Protein AF-Q2SIA9-F1 (afdb_monomer_lite)

Structure (mmCIF, N/CA/C/O backbone):
data_AF-Q2SIA9-F1
#
_entry.id   AF-Q2SIA9-F1
#
loop_
_atom_site.group_PDB
_atom_site.id
_atom_site.type_symbol
_atom_site.label_atom_id
_atom_site.label_alt_id
_atom_site.label_comp_id
_atom_site.label_asym_id
_atom_site.label_entity_id
_atom_site.label_seq_id
_atom_site.pdbx_PDB_ins_code
_atom_site.Cartn_x
_atom_site.Cartn_y
_atom_site.Cartn_z
_atom_site.occupancy
_atom_site.B_iso_or_equiv
_atom_site.auth_seq_id
_atom_site.auth_comp_id
_atom_site.auth_asym_id
_atom_site.auth_atom_id
_atom_site.pdbx_PDB_model_num
ATOM 1 N N . MET A 1 1 ? -6.117 -10.898 -6.625 1.00 60.47 1 MET A N 1
ATOM 2 C CA . MET A 1 1 ? -4.866 -10.120 -6.791 1.00 60.47 1 MET A CA 1
ATOM 3 C C . MET A 1 1 ? -4.966 -9.332 -8.089 1.00 60.47 1 MET A C 1
ATOM 5 O O . MET A 1 1 ? -5.360 -9.926 -9.083 1.00 60.47 1 MET A O 1
ATOM 9 N N . LYS A 1 2 ? -4.710 -8.017 -8.089 1.00 68.75 2 LYS A N 1
ATOM 10 C CA . LYS A 1 2 ? -4.774 -7.207 -9.318 1.00 68.75 2 LYS A CA 1
ATOM 11 C C . LYS A 1 2 ? -3.407 -7.246 -10.004 1.00 68.75 2 LYS A C 1
ATOM 13 O O . LYS A 1 2 ? -2.439 -6.758 -9.430 1.00 68.75 2 LYS A O 1
ATOM 18 N N . TYR A 1 3 ? -3.339 -7.857 -11.181 1.00 79.12 3 TYR A N 1
ATOM 19 C CA . TYR A 1 3 ? -2.154 -7.829 -12.040 1.00 79.12 3 TYR A CA 1
ATOM 20 C C . TYR A 1 3 ? -2.202 -6.603 -12.952 1.00 79.12 3 TYR A C 1
ATOM 22 O O . TYR A 1 3 ? -3.273 -6.034 -13.176 1.00 79.12 3 TYR A O 1
ATOM 30 N N . VAL A 1 4 ? -1.045 -6.193 -13.473 1.00 79.94 4 VAL A N 1
ATOM 31 C CA . VAL A 1 4 ? -1.019 -5.243 -14.591 1.00 79.94 4 VAL A CA 1
ATOM 32 C C . VAL A 1 4 ? -1.718 -5.894 -15.790 1.00 79.94 4 VAL A C 1
ATOM 34 O O . VAL A 1 4 ? -1.615 -7.105 -15.988 1.00 79.94 4 VAL A O 1
ATOM 37 N N . ASN A 1 5 ? -2.454 -5.095 -16.565 1.00 79.56 5 ASN A N 1
ATOM 38 C CA . ASN A 1 5 ? -3.066 -5.551 -17.812 1.00 79.56 5 ASN A CA 1
ATOM 39 C C . ASN A 1 5 ? -2.007 -6.132 -18.762 1.00 79.56 5 ASN A C 1
ATOM 41 O O . ASN A 1 5 ? -0.832 -5.778 -18.681 1.00 79.56 5 ASN A O 1
ATOM 45 N N . HIS A 1 6 ? -2.439 -6.990 -19.686 1.00 86.94 6 HIS A N 1
ATOM 46 C CA . HIS A 1 6 ? -1.557 -7.568 -20.696 1.00 86.94 6 HIS A CA 1
ATOM 47 C C . HIS A 1 6 ? -0.816 -6.470 -21.476 1.00 86.94 6 HIS A C 1
ATOM 49 O O . HI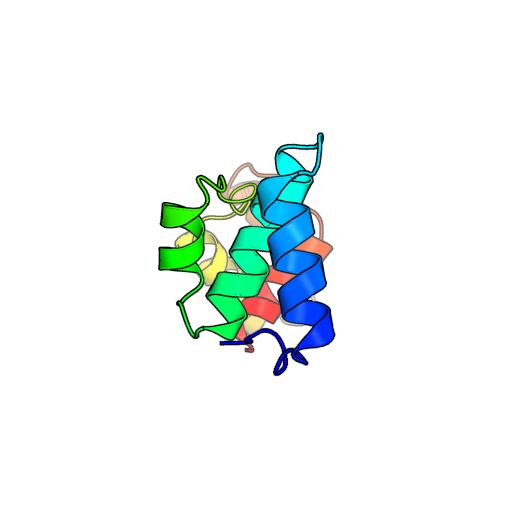S A 1 6 ? -1.446 -5.642 -22.138 1.00 86.94 6 HIS A O 1
ATOM 55 N N . LEU A 1 7 ? 0.516 -6.467 -21.384 1.00 89.06 7 LEU A N 1
ATOM 56 C CA . LEU A 1 7 ? 1.369 -5.496 -22.066 1.00 89.06 7 LEU A CA 1
ATOM 57 C C . LEU A 1 7 ? 1.544 -5.859 -23.540 1.00 89.06 7 LEU A C 1
ATOM 59 O O . LEU A 1 7 ? 1.853 -7.002 -23.881 1.00 89.06 7 LEU A O 1
ATOM 63 N N . LYS A 1 8 ? 1.443 -4.861 -24.418 1.00 94.12 8 LYS A N 1
ATOM 64 C CA . LYS A 1 8 ? 1.755 -5.012 -25.842 1.00 94.12 8 LYS A CA 1
ATOM 65 C C . LYS A 1 8 ? 3.268 -5.179 -26.045 1.00 94.12 8 LYS A C 1
ATOM 67 O O . LYS A 1 8 ? 4.060 -4.658 -25.257 1.00 94.12 8 LYS A O 1
ATOM 72 N N . PRO A 1 9 ? 3.711 -5.792 -27.157 1.00 93.38 9 PRO A N 1
ATOM 73 C CA . PRO A 1 9 ? 5.137 -5.960 -27.452 1.00 93.38 9 PRO A CA 1
ATOM 74 C C . PRO A 1 9 ? 5.937 -4.647 -27.439 1.00 93.38 9 PRO A C 1
ATOM 76 O O . PRO A 1 9 ? 7.063 -4.608 -26.944 1.00 93.38 9 PRO A O 1
ATOM 79 N N . ALA A 1 10 ? 5.342 -3.555 -27.931 1.00 94.38 10 ALA A N 1
ATOM 80 C CA . ALA A 1 10 ? 5.964 -2.232 -27.909 1.00 94.38 10 ALA A CA 1
ATOM 81 C C . ALA A 1 10 ? 6.190 -1.717 -26.475 1.00 94.38 10 ALA A C 1
ATOM 83 O O . ALA A 1 10 ? 7.261 -1.201 -26.170 1.00 94.38 10 ALA A O 1
ATOM 84 N N . GLU A 1 11 ? 5.224 -1.921 -25.577 1.00 94.38 11 GLU A N 1
ATOM 85 C CA . GLU A 1 11 ? 5.318 -1.507 -24.172 1.00 94.38 11 GLU A CA 1
ATOM 86 C C . GLU A 1 11 ? 6.374 -2.324 -23.423 1.00 94.38 11 GLU A C 1
ATOM 88 O O . GLU A 1 11 ? 7.161 -1.770 -22.655 1.00 94.38 11 GLU A O 1
ATOM 93 N N . ILE A 1 12 ? 6.453 -3.632 -23.698 1.00 94.75 12 ILE A N 1
ATOM 94 C CA . ILE A 1 12 ? 7.498 -4.509 -23.151 1.00 94.75 12 ILE A CA 1
ATOM 95 C C . ILE A 1 12 ? 8.883 -4.007 -23.564 1.00 94.75 12 ILE A C 1
ATOM 97 O O . ILE A 1 12 ? 9.790 -3.957 -22.727 1.00 94.75 12 ILE A O 1
ATOM 101 N N . LYS A 1 13 ? 9.052 -3.603 -24.829 1.00 96.62 13 LYS A N 1
ATOM 102 C CA . LYS A 1 13 ? 10.309 -3.029 -25.318 1.00 96.62 13 LYS A CA 1
ATOM 103 C C . LYS A 1 13 ? 10.650 -1.741 -24.567 1.00 96.62 13 LYS A C 1
ATOM 105 O O . LYS A 1 13 ? 11.713 -1.673 -23.960 1.00 96.62 13 LYS A O 1
ATOM 110 N N . THR A 1 14 ? 9.723 -0.784 -24.499 1.00 96.75 14 THR A N 1
ATOM 111 C CA . THR A 1 14 ? 9.918 0.482 -23.770 1.00 96.75 14 THR A CA 1
ATOM 112 C C . THR A 1 14 ? 10.287 0.265 -22.301 1.00 96.75 14 THR A C 1
ATOM 114 O O . THR A 1 14 ? 11.191 0.920 -21.787 1.00 96.75 14 THR A O 1
ATOM 117 N N . LEU A 1 15 ? 9.631 -0.673 -21.613 1.00 95.81 15 LEU A N 1
ATOM 118 C CA . LEU A 1 15 ? 9.945 -1.003 -20.221 1.00 95.81 15 LEU A CA 1
ATOM 119 C C . LEU A 1 15 ? 11.310 -1.687 -20.084 1.00 95.81 15 LEU A C 1
ATOM 121 O O . LEU A 1 15 ? 12.021 -1.442 -19.112 1.00 95.81 15 LEU A O 1
ATOM 125 N N . THR A 1 16 ? 11.698 -2.518 -21.052 1.00 96.00 16 THR A N 1
ATOM 126 C CA . THR A 1 16 ? 13.013 -3.173 -21.070 1.00 96.00 16 THR A CA 1
ATOM 127 C C . THR A 1 16 ? 14.133 -2.152 -21.261 1.00 96.00 16 THR A C 1
ATOM 129 O O . THR A 1 16 ? 15.108 -2.176 -20.511 1.00 96.00 16 THR A O 1
ATOM 132 N N . ASP A 1 17 ? 13.980 -1.225 -22.208 1.00 96.56 17 ASP A N 1
ATOM 133 C CA . ASP A 1 17 ? 14.906 -0.106 -22.406 1.00 96.56 17 ASP A CA 1
ATOM 134 C C . ASP A 1 17 ? 14.974 0.785 -21.158 1.00 96.56 17 ASP A C 1
ATOM 136 O O . ASP A 1 17 ? 16.057 1.108 -20.666 1.00 96.56 17 ASP A O 1
ATOM 140 N N . GLY A 1 18 ? 13.816 1.111 -20.576 1.00 96.12 18 GLY A N 1
ATOM 141 C CA . GLY A 1 18 ? 13.723 1.895 -19.347 1.00 96.12 18 GLY A CA 1
ATOM 142 C C . GLY A 1 18 ? 14.430 1.243 -18.158 1.00 96.12 18 GLY A C 1
ATOM 143 O O . GLY A 1 18 ? 15.107 1.930 -17.395 1.00 96.12 18 GLY A O 1
ATOM 144 N N . PHE A 1 19 ? 14.331 -0.080 -18.023 1.00 94.75 19 PHE A N 1
ATOM 145 C CA . PHE A 1 19 ? 15.048 -0.844 -17.005 1.00 94.75 19 PHE A CA 1
ATOM 146 C C . PHE A 1 19 ? 16.565 -0.857 -17.233 1.00 94.75 19 PHE A C 1
ATOM 148 O O . PHE A 1 19 ? 17.315 -0.747 -16.267 1.00 94.75 19 PHE A O 1
ATOM 155 N N . ARG A 1 20 ? 17.027 -0.970 -18.484 1.00 95.00 20 ARG A N 1
ATOM 156 C CA . ARG A 1 20 ? 18.457 -1.102 -18.807 1.00 95.00 20 ARG A CA 1
ATOM 157 C C . ARG A 1 20 ? 19.214 0.221 -18.785 1.00 95.00 20 ARG A C 1
ATOM 159 O O . ARG A 1 20 ? 20.337 0.260 -18.294 1.00 95.00 20 ARG A O 1
ATOM 166 N N . TYR A 1 21 ? 18.615 1.283 -19.317 1.00 95.81 21 TYR A N 1
ATOM 167 C CA . TYR A 1 21 ? 19.358 2.492 -19.691 1.00 95.81 21 TYR A CA 1
ATOM 168 C C . TYR A 1 21 ? 18.952 3.748 -18.920 1.00 95.81 21 TYR A C 1
ATOM 170 O O . TYR A 1 21 ? 19.652 4.755 -18.990 1.00 95.81 21 TYR A O 1
ATOM 178 N N . SER A 1 22 ? 17.837 3.734 -18.181 1.00 94.31 22 SER A N 1
ATOM 179 C CA . SER A 1 22 ? 17.384 4.954 -17.508 1.00 94.31 22 SER A CA 1
ATOM 180 C C . SER A 1 22 ? 18.364 5.397 -16.417 1.00 94.31 22 SER A C 1
ATOM 182 O O . SER A 1 22 ? 18.775 4.567 -15.602 1.00 94.31 22 SER A O 1
ATOM 184 N N . PRO A 1 23 ? 18.689 6.698 -16.312 1.00 94.50 23 PRO A N 1
ATOM 185 C CA . PRO A 1 23 ? 19.570 7.212 -15.263 1.00 94.50 23 PRO A CA 1
ATOM 186 C C . PRO A 1 23 ? 18.944 7.104 -13.862 1.00 94.50 23 PRO A C 1
ATOM 188 O O . PRO A 1 23 ? 19.651 6.950 -12.866 1.00 94.50 23 PRO A O 1
ATOM 191 N N . SER A 1 24 ? 17.611 7.120 -13.763 1.00 94.81 24 SER A N 1
ATOM 192 C CA . SER A 1 24 ? 16.902 7.083 -12.482 1.00 94.81 24 SER A CA 1
ATOM 193 C C . SER A 1 24 ? 16.732 5.653 -11.966 1.00 94.81 24 SER A C 1
ATOM 195 O O . SER A 1 24 ? 15.974 4.863 -12.529 1.00 94.81 24 SER A O 1
ATOM 197 N N . SER A 1 25 ? 17.369 5.334 -10.834 1.00 90.12 25 SER A N 1
ATOM 198 C CA . SER A 1 25 ? 17.251 4.014 -10.191 1.00 90.12 25 SER A CA 1
ATOM 199 C C . SER A 1 25 ? 15.798 3.648 -9.864 1.00 90.12 25 SER A C 1
ATOM 201 O O . SER A 1 25 ? 15.330 2.563 -10.202 1.00 90.12 25 SER A O 1
ATOM 203 N N . ARG A 1 26 ? 15.028 4.598 -9.311 1.00 90.06 26 ARG A N 1
ATOM 204 C CA . ARG A 1 26 ? 13.600 4.391 -9.003 1.00 90.06 26 ARG A CA 1
ATOM 205 C C . ARG A 1 26 ? 12.783 4.084 -10.257 1.00 90.06 26 ARG A C 1
ATOM 207 O O . ARG A 1 26 ? 11.844 3.296 -10.188 1.00 90.06 26 ARG A O 1
ATOM 214 N N . PHE A 1 27 ? 13.124 4.699 -11.389 1.00 93.44 27 PHE A N 1
ATOM 215 C CA . PHE A 1 27 ? 12.465 4.410 -12.660 1.00 93.44 27 PHE A CA 1
ATOM 216 C C . PHE A 1 27 ? 12.819 3.008 -13.165 1.00 93.44 27 PHE A C 1
ATOM 218 O O . PHE A 1 27 ? 11.909 2.249 -13.488 1.00 93.44 27 PHE A O 1
ATOM 225 N N . ARG A 1 28 ? 14.105 2.621 -13.134 1.00 94.12 28 ARG A N 1
ATOM 226 C CA . ARG A 1 28 ? 14.544 1.264 -13.509 1.00 94.12 28 ARG A CA 1
ATOM 227 C C . ARG A 1 28 ? 13.826 0.189 -12.692 1.00 94.12 28 ARG A C 1
ATOM 229 O O . ARG A 1 28 ? 13.267 -0.742 -13.267 1.00 94.12 28 ARG A O 1
ATOM 236 N N . ILE A 1 29 ? 13.777 0.357 -11.368 1.00 91.62 29 ILE A N 1
ATOM 237 C CA . ILE A 1 29 ? 13.093 -0.564 -10.447 1.00 91.62 29 ILE A CA 1
ATOM 238 C C . ILE A 1 29 ? 11.605 -0.689 -10.802 1.00 91.62 29 ILE A C 1
ATOM 240 O O . ILE A 1 29 ? 11.080 -1.798 -10.895 1.00 91.62 29 ILE A O 1
ATOM 244 N N . ARG A 1 30 ? 10.925 0.430 -11.088 1.00 92.31 30 ARG A N 1
ATOM 245 C CA . ARG A 1 30 ? 9.516 0.408 -11.513 1.00 92.31 30 ARG A CA 1
ATOM 246 C C . ARG A 1 30 ? 9.314 -0.311 -12.844 1.00 92.31 30 ARG A C 1
ATOM 248 O O . ARG A 1 30 ? 8.397 -1.122 -12.943 1.00 92.31 30 ARG A O 1
ATOM 255 N N . CYS A 1 31 ? 10.157 -0.057 -13.845 1.00 94.94 31 CYS A N 1
ATOM 256 C CA . CYS A 1 31 ? 10.087 -0.762 -15.126 1.00 94.94 31 CYS A CA 1
ATOM 257 C C . CYS A 1 31 ? 10.248 -2.276 -14.943 1.00 94.94 31 CYS A C 1
ATOM 259 O O . CYS A 1 31 ? 9.463 -3.051 -15.490 1.00 94.94 31 CYS A O 1
ATOM 261 N N . HIS A 1 32 ? 11.209 -2.694 -14.115 1.00 93.75 32 HIS A N 1
ATOM 262 C CA . HIS A 1 32 ? 11.422 -4.102 -13.800 1.00 93.75 32 HIS A CA 1
ATOM 263 C C . HIS A 1 32 ? 10.212 -4.728 -13.092 1.00 93.75 32 HIS A C 1
ATOM 265 O O . HIS A 1 32 ? 9.739 -5.785 -13.506 1.00 93.75 32 HIS A O 1
ATOM 271 N N . ALA A 1 33 ? 9.655 -4.051 -12.084 1.00 93.25 33 ALA A N 1
ATOM 272 C CA . ALA A 1 33 ? 8.487 -4.527 -11.344 1.00 93.25 33 ALA A CA 1
ATOM 273 C C . ALA A 1 33 ? 7.251 -4.715 -12.246 1.00 93.25 33 ALA A C 1
ATOM 275 O O . ALA A 1 33 ? 6.537 -5.711 -12.118 1.00 93.25 33 ALA A O 1
ATOM 276 N N . ILE A 1 34 ? 7.022 -3.805 -13.202 1.00 93.56 34 ILE A N 1
ATOM 277 C CA . ILE A 1 34 ? 5.925 -3.917 -14.178 1.00 93.56 34 ILE A CA 1
ATOM 278 C C . ILE A 1 34 ? 6.131 -5.133 -15.093 1.00 93.56 34 ILE A C 1
ATOM 280 O O . ILE A 1 34 ? 5.198 -5.911 -15.299 1.00 93.56 34 ILE A O 1
ATOM 284 N N . LEU A 1 35 ? 7.355 -5.343 -15.597 1.00 93.81 35 LEU A N 1
ATOM 285 C CA . LEU A 1 35 ? 7.690 -6.510 -16.421 1.00 93.81 35 LEU A CA 1
ATOM 286 C C . LEU A 1 35 ? 7.470 -7.828 -15.666 1.00 93.81 35 LEU A C 1
ATOM 288 O O . LEU A 1 35 ? 6.935 -8.777 -16.237 1.00 93.81 35 LEU A O 1
ATOM 292 N N . LEU A 1 36 ? 7.850 -7.895 -14.386 1.00 93.31 36 LEU A N 1
ATOM 293 C CA . LEU A 1 36 ? 7.620 -9.073 -13.543 1.00 93.31 36 LEU A CA 1
ATOM 294 C C . LEU A 1 36 ? 6.128 -9.298 -13.264 1.00 93.31 36 LEU A C 1
ATOM 296 O O . LEU A 1 36 ? 5.663 -10.436 -13.316 1.00 93.31 36 LEU A O 1
ATOM 300 N N . SER A 1 37 ? 5.354 -8.233 -13.036 1.00 92.31 37 SER A N 1
ATOM 301 C CA . SER A 1 37 ? 3.903 -8.350 -12.854 1.00 92.31 37 SER A CA 1
ATOM 302 C C . SER A 1 37 ? 3.216 -8.907 -14.105 1.00 92.31 37 SER A C 1
ATOM 304 O O . SER A 1 37 ? 2.417 -9.833 -13.989 1.00 92.31 37 SER A O 1
ATOM 306 N N . ASN A 1 38 ? 3.594 -8.432 -15.298 1.00 91.12 38 ASN A N 1
ATOM 307 C CA . ASN A 1 38 ? 3.076 -8.954 -16.569 1.00 91.12 38 ASN A CA 1
ATOM 308 C C . ASN A 1 38 ? 3.482 -10.417 -16.828 1.00 91.12 38 ASN A C 1
ATOM 310 O O . ASN A 1 38 ? 2.753 -11.153 -17.483 1.00 91.12 38 ASN A O 1
ATOM 314 N N . LYS A 1 39 ? 4.622 -10.866 -16.286 1.00 90.12 39 LYS A N 1
ATOM 315 C CA . LYS A 1 39 ? 5.043 -12.279 -16.311 1.00 90.12 39 LYS A CA 1
ATOM 316 C C . LYS A 1 39 ? 4.291 -13.165 -15.301 1.00 90.12 39 LYS A C 1
ATOM 318 O O . LYS A 1 39 ? 4.520 -14.369 -15.282 1.00 90.12 39 LYS A O 1
ATOM 323 N N . GLY A 1 40 ? 3.427 -12.597 -14.458 1.00 89.50 40 GLY A N 1
ATOM 324 C CA . GLY A 1 40 ? 2.600 -13.340 -13.500 1.00 89.50 40 GLY A CA 1
ATOM 325 C C . GLY A 1 40 ? 3.226 -13.550 -12.117 1.00 89.50 40 GLY A C 1
ATOM 326 O O . GLY A 1 40 ? 2.688 -14.313 -11.312 1.00 89.50 40 GLY A O 1
ATOM 327 N N . TYR A 1 41 ? 4.335 -12.877 -11.796 1.00 91.25 41 TYR A N 1
ATOM 328 C CA . TYR A 1 41 ? 4.918 -12.957 -10.454 1.00 91.25 41 TYR A CA 1
ATOM 329 C C . TYR A 1 41 ? 3.984 -12.312 -9.413 1.00 91.25 41 TYR A C 1
ATOM 331 O O . TYR A 1 41 ? 3.337 -11.294 -9.671 1.00 91.25 41 TYR A O 1
ATOM 339 N N . LYS A 1 42 ? 3.906 -12.907 -8.214 1.00 90.75 42 LYS A N 1
ATOM 340 C CA . LYS A 1 42 ? 3.164 -12.343 -7.073 1.00 90.75 42 LYS A CA 1
ATOM 341 C C . LYS A 1 42 ? 3.898 -11.117 -6.518 1.00 90.75 42 LYS A C 1
ATOM 343 O O . LYS A 1 42 ? 5.121 -11.077 -6.549 1.00 90.75 42 LYS A O 1
ATOM 348 N N . ILE A 1 43 ? 3.151 -10.157 -5.970 1.00 87.62 43 ILE A N 1
ATOM 349 C CA . ILE A 1 43 ? 3.675 -8.897 -5.411 1.00 87.62 43 ILE A CA 1
ATOM 350 C C . ILE A 1 43 ? 4.775 -9.113 -4.371 1.00 87.62 43 ILE A C 1
ATOM 352 O O . ILE A 1 43 ? 5.748 -8.377 -4.385 1.00 87.62 43 ILE A O 1
ATOM 356 N N . ASP A 1 44 ? 4.624 -10.143 -3.541 1.00 87.94 44 ASP A N 1
ATOM 357 C CA . ASP A 1 44 ? 5.580 -10.551 -2.511 1.00 87.94 44 ASP A CA 1
ATOM 358 C C . ASP A 1 44 ? 6.950 -10.842 -3.143 1.00 87.94 44 ASP A C 1
ATOM 360 O O . ASP A 1 44 ? 7.899 -10.083 -2.980 1.00 87.94 44 ASP A O 1
ATOM 364 N N . LYS A 1 45 ? 6.969 -11.791 -4.084 1.00 90.31 45 LYS A N 1
ATOM 365 C CA . LYS A 1 45 ? 8.155 -12.132 -4.875 1.00 90.31 45 LYS A CA 1
ATOM 366 C C . LYS A 1 45 ? 8.705 -10.965 -5.706 1.00 90.31 45 LYS A C 1
ATOM 368 O O . LYS A 1 45 ? 9.904 -10.902 -5.958 1.00 90.31 45 LYS A O 1
ATOM 373 N N . ILE A 1 46 ? 7.852 -10.059 -6.188 1.00 91.06 46 ILE A N 1
ATOM 374 C CA . ILE A 1 46 ? 8.308 -8.858 -6.909 1.00 91.06 46 ILE A CA 1
ATOM 375 C C . ILE A 1 46 ? 9.034 -7.908 -5.953 1.00 91.06 46 ILE A C 1
ATOM 377 O O . ILE A 1 46 ? 10.054 -7.344 -6.348 1.00 91.06 46 ILE A O 1
ATOM 381 N N . ALA A 1 47 ? 8.534 -7.729 -4.728 1.00 87.56 47 ALA A N 1
ATOM 382 C CA . ALA A 1 47 ? 9.172 -6.891 -3.719 1.00 87.56 47 ALA A CA 1
ATOM 383 C C . ALA A 1 47 ? 10.568 -7.421 -3.368 1.00 87.56 47 ALA A C 1
ATOM 385 O O . ALA A 1 47 ? 11.515 -6.637 -3.401 1.00 87.56 47 ALA A O 1
ATOM 386 N N . ASP A 1 48 ? 10.707 -8.741 -3.190 1.00 87.31 48 ASP A N 1
ATOM 387 C CA . ASP A 1 48 ? 12.000 -9.393 -2.935 1.00 87.31 48 ASP A CA 1
ATOM 388 C C . ASP A 1 48 ? 13.003 -9.166 -4.076 1.00 87.31 48 ASP A C 1
ATOM 390 O O . ASP A 1 48 ? 14.158 -8.819 -3.853 1.00 87.31 48 ASP A O 1
ATOM 394 N N . ILE A 1 49 ? 12.566 -9.338 -5.330 1.00 89.25 49 ILE A N 1
ATOM 395 C CA . ILE A 1 49 ? 13.446 -9.216 -6.507 1.00 89.25 49 ILE A CA 1
ATOM 396 C C . ILE A 1 49 ? 13.848 -7.760 -6.779 1.00 89.25 49 ILE A C 1
ATOM 398 O O . ILE A 1 49 ? 14.917 -7.502 -7.335 1.00 89.25 49 ILE A O 1
ATOM 402 N N . SER A 1 50 ? 12.970 -6.805 -6.475 1.00 82.50 50 SER A N 1
ATOM 403 C CA . SER A 1 50 ? 13.178 -5.392 -6.810 1.00 82.50 50 SER A CA 1
ATOM 404 C C . SER A 1 50 ? 13.767 -4.555 -5.675 1.00 82.50 50 SER A C 1
ATOM 406 O O . SER A 1 50 ? 13.906 -3.344 -5.854 1.00 82.50 50 SER A O 1
ATOM 408 N N . ASP A 1 51 ? 14.120 -5.190 -4.549 1.00 75.56 51 ASP A N 1
ATOM 409 C CA . ASP A 1 51 ? 14.608 -4.544 -3.321 1.00 75.56 51 ASP A CA 1
ATOM 410 C C . ASP A 1 51 ? 13.703 -3.369 -2.898 1.00 75.56 51 ASP A C 1
ATOM 412 O O . ASP A 1 51 ? 14.126 -2.313 -2.424 1.00 75.56 51 ASP A O 1
ATOM 416 N N . ALA A 1 52 ? 12.401 -3.514 -3.162 1.00 74.38 52 ALA A N 1
ATOM 417 C CA . ALA A 1 52 ? 11.434 -2.469 -2.900 1.00 74.38 52 ALA A CA 1
ATOM 418 C C . ALA A 1 52 ? 11.058 -2.520 -1.421 1.00 74.38 52 ALA A C 1
ATOM 420 O O . ALA A 1 52 ? 10.389 -3.452 -0.976 1.00 74.38 52 ALA A O 1
ATOM 421 N N . SER A 1 53 ? 11.445 -1.497 -0.656 1.00 71.44 53 SER A N 1
ATOM 422 C CA . SER A 1 53 ? 11.036 -1.416 0.745 1.00 71.44 53 SER A CA 1
ATOM 423 C C . SER A 1 53 ? 9.508 -1.346 0.853 1.00 71.44 53 SER A C 1
ATOM 425 O O . SER A 1 53 ? 8.876 -0.584 0.104 1.00 71.44 53 SER A O 1
ATOM 427 N N . PRO A 1 54 ? 8.896 -2.089 1.791 1.00 70.44 54 PRO A N 1
ATOM 428 C CA . PRO A 1 54 ? 7.478 -1.944 2.061 1.00 70.44 54 PRO A CA 1
ATOM 429 C C . PRO A 1 54 ? 7.171 -0.492 2.447 1.00 70.44 54 PRO A C 1
ATOM 431 O O . PRO A 1 54 ? 8.002 0.227 3.008 1.00 70.44 54 PRO A O 1
ATOM 434 N N . GLY A 1 55 ? 5.962 -0.041 2.110 1.00 78.19 55 GLY A N 1
ATOM 435 C CA . GLY A 1 55 ? 5.488 1.278 2.519 1.00 78.19 55 GLY A CA 1
ATOM 436 C C . GLY A 1 55 ? 5.436 1.424 4.043 1.00 78.19 55 GLY A C 1
ATOM 437 O O . GLY A 1 55 ? 5.656 0.473 4.792 1.00 78.19 55 GLY A O 1
ATOM 438 N N . ARG A 1 56 ? 5.095 2.629 4.517 1.00 83.81 56 ARG A N 1
ATOM 439 C CA . ARG A 1 56 ? 4.940 2.879 5.956 1.00 83.81 56 ARG A CA 1
ATOM 440 C C . ARG A 1 56 ? 3.940 1.868 6.553 1.00 83.81 56 ARG A C 1
ATOM 442 O O . ARG A 1 56 ? 2.835 1.753 6.012 1.00 83.81 56 ARG A O 1
ATOM 449 N N . PRO A 1 57 ? 4.294 1.177 7.653 1.00 83.69 57 PRO A N 1
ATOM 450 C CA . PRO A 1 57 ? 3.380 0.251 8.304 1.00 83.69 57 PRO A CA 1
ATOM 451 C C . PRO A 1 57 ? 2.106 0.975 8.769 1.00 83.69 57 PRO A C 1
ATOM 453 O O . PRO A 1 57 ? 2.126 2.189 9.012 1.00 83.69 57 PRO A O 1
ATOM 456 N N . PRO A 1 58 ? 0.976 0.258 8.871 1.00 85.69 58 PRO A N 1
ATOM 457 C CA . PRO A 1 58 ? -0.260 0.837 9.377 1.00 85.69 58 PRO A CA 1
ATOM 458 C C . PRO A 1 58 ? -0.071 1.360 10.808 1.00 85.69 58 PRO A C 1
ATOM 460 O O . PRO A 1 58 ? 0.693 0.803 11.590 1.00 85.69 58 PRO A O 1
ATOM 463 N N . ILE A 1 59 ? -0.792 2.434 11.150 1.00 85.94 59 ILE A N 1
ATOM 464 C CA . ILE A 1 59 ? -0.754 3.041 12.495 1.00 85.94 59 ILE A CA 1
ATOM 465 C C . ILE A 1 59 ? -1.213 2.027 13.556 1.00 85.94 59 ILE A C 1
ATOM 467 O O . ILE A 1 59 ? -0.640 1.951 14.642 1.00 85.94 59 ILE A O 1
ATOM 471 N N . TYR A 1 60 ? -2.229 1.233 13.218 1.00 85.19 60 TYR A N 1
ATOM 472 C CA . TYR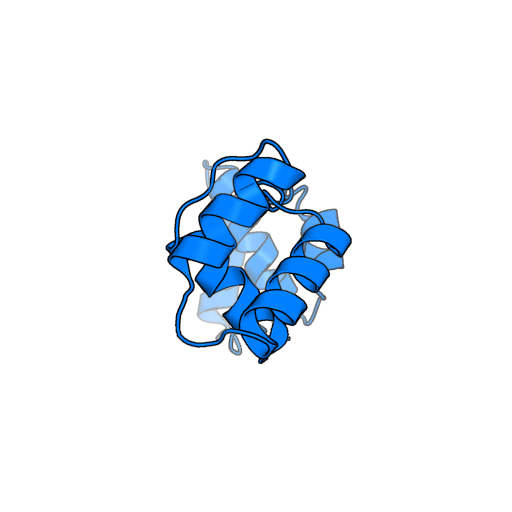 A 1 60 ? -2.807 0.225 14.097 1.00 85.19 60 TYR A CA 1
ATOM 473 C C . TYR A 1 60 ? -2.335 -1.176 13.724 1.00 85.19 60 TYR A C 1
ATOM 475 O O . TYR A 1 60 ? -2.259 -1.503 12.536 1.00 85.19 60 TYR A O 1
ATOM 483 N N . THR A 1 61 ? -2.055 -2.002 14.728 1.00 86.88 61 THR A N 1
ATOM 484 C CA . THR A 1 61 ? -1.775 -3.434 14.566 1.00 86.88 61 THR A CA 1
ATOM 485 C C . THR A 1 61 ? -3.041 -4.185 14.153 1.00 86.88 61 THR A C 1
ATOM 487 O O . THR A 1 61 ? -4.144 -3.645 14.224 1.00 86.88 61 THR A O 1
ATOM 490 N N . GLU A 1 62 ? -2.908 -5.436 13.714 1.00 84.00 62 GLU A N 1
ATOM 491 C CA . GLU A 1 62 ? -4.064 -6.261 13.325 1.00 84.00 62 GLU A CA 1
ATOM 492 C C . GLU A 1 62 ? -5.062 -6.431 14.482 1.00 84.00 62 GLU A C 1
ATOM 494 O O . GLU A 1 62 ? -6.257 -6.218 14.296 1.00 84.00 62 GLU A O 1
ATOM 499 N N . GLN A 1 63 ? -4.571 -6.653 15.705 1.00 83.38 63 GLN A N 1
ATOM 500 C CA . GLN A 1 63 ? -5.414 -6.773 16.902 1.00 83.38 63 GLN A CA 1
ATOM 501 C C . GLN A 1 63 ? -6.179 -5.480 17.220 1.00 83.38 63 GLN A C 1
ATOM 503 O O . GLN A 1 63 ? -7.348 -5.506 17.606 1.00 83.38 63 GLN A O 1
ATOM 508 N N . GLU A 1 64 ? -5.527 -4.324 17.068 1.00 84.19 64 GLU A N 1
ATOM 509 C CA . GLU A 1 64 ? -6.177 -3.023 17.247 1.00 84.19 64 GLU A CA 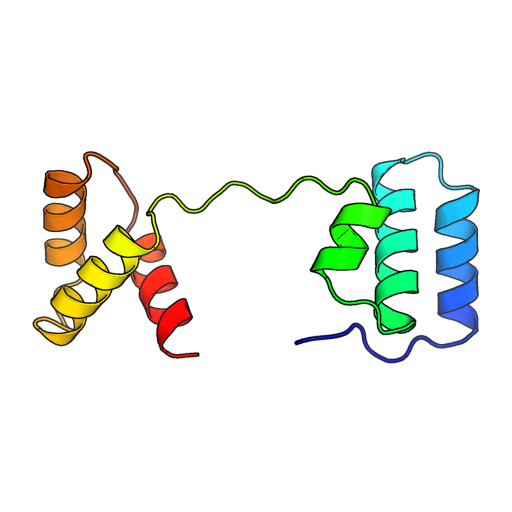1
ATOM 510 C C . GLU A 1 64 ? -7.234 -2.795 16.156 1.00 84.19 64 GLU A C 1
ATOM 512 O O . GLU A 1 64 ? -8.322 -2.310 16.454 1.00 84.19 64 GLU A O 1
ATOM 517 N N . GLN A 1 65 ? -6.956 -3.196 14.909 1.00 82.69 65 GLN A N 1
ATOM 518 C CA . GLN A 1 65 ? -7.900 -3.105 13.789 1.00 82.69 65 GLN A CA 1
ATOM 519 C C . GLN A 1 65 ? -9.164 -3.949 14.012 1.00 82.69 65 GLN A C 1
ATOM 521 O O . GLN A 1 65 ? -10.266 -3.472 13.729 1.00 82.69 65 GLN A O 1
ATOM 526 N N . GLU A 1 66 ? -9.035 -5.155 14.568 1.00 82.69 66 GLU A N 1
ATOM 527 C CA . GLU A 1 66 ? -10.184 -5.998 14.920 1.00 82.69 66 GLU A CA 1
ATOM 528 C C . GLU A 1 66 ? -11.060 -5.359 16.005 1.00 82.69 66 GLU A C 1
ATOM 530 O O . GLU A 1 66 ? -12.289 -5.369 15.897 1.00 82.69 66 GLU A O 1
ATOM 535 N N . LYS A 1 67 ? -10.449 -4.746 17.029 1.00 82.00 67 LYS A N 1
ATOM 536 C CA . LYS A 1 67 ? -11.186 -4.020 18.079 1.00 82.00 67 LYS A CA 1
ATOM 537 C C . LYS A 1 67 ? -11.967 -2.834 17.518 1.00 82.00 67 LYS A C 1
ATOM 539 O O . LYS A 1 67 ? -13.134 -2.669 17.865 1.00 82.00 67 LYS A O 1
ATOM 544 N N . VAL A 1 68 ? -11.352 -2.056 16.618 1.00 78.88 68 VAL A N 1
ATOM 545 C CA . VAL A 1 68 ? -12.013 -0.931 15.926 1.00 78.88 68 VAL A CA 1
ATOM 546 C C . VAL A 1 68 ? -13.309 -1.400 15.285 1.00 78.88 68 VAL A C 1
ATOM 548 O O . VAL A 1 68 ? -14.323 -0.718 15.370 1.00 78.88 68 VAL A O 1
ATOM 551 N N . CYS A 1 69 ? -13.273 -2.562 14.636 1.00 77.12 69 CYS A N 1
ATOM 552 C CA . CYS A 1 69 ? -14.417 -3.060 13.890 1.00 77.12 69 CYS A CA 1
ATOM 553 C C . CYS A 1 69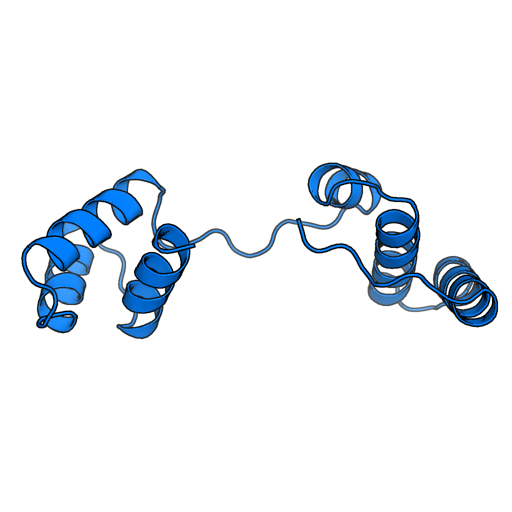 ? -15.530 -3.529 14.809 1.00 77.12 69 CYS A C 1
ATOM 555 O O . CYS A 1 69 ? -16.659 -3.102 14.606 1.00 77.12 69 CYS A O 1
ATOM 557 N N . LYS A 1 70 ? -15.209 -4.274 15.874 1.00 82.06 70 LYS A N 1
ATOM 558 C CA . LYS A 1 70 ? -16.205 -4.670 16.882 1.00 82.06 70 LYS A CA 1
ATOM 559 C C . LYS A 1 70 ? -16.970 -3.463 17.427 1.00 82.06 70 LYS A C 1
ATOM 561 O O . LYS A 1 70 ? -18.193 -3.477 17.446 1.00 82.06 70 LYS A O 1
ATOM 566 N N . TRP A 1 71 ? -16.269 -2.386 17.779 1.00 80.38 71 TRP A N 1
ATOM 567 C CA . TRP A 1 71 ? -16.924 -1.178 18.290 1.00 80.38 71 TRP A CA 1
ATOM 568 C C . TRP A 1 71 ? -17.750 -0.438 17.240 1.00 80.38 71 TRP A C 1
ATOM 570 O O . TRP A 1 71 ? -18.737 0.207 17.583 1.00 80.38 71 TRP A O 1
ATOM 580 N N . ILE A 1 72 ? -17.368 -0.511 15.963 1.00 76.44 72 ILE A N 1
ATOM 581 C CA . ILE A 1 72 ? -18.152 0.099 14.885 1.00 76.44 72 ILE A CA 1
ATOM 582 C C . ILE A 1 72 ? -19.379 -0.751 14.542 1.00 76.44 72 ILE A C 1
ATOM 584 O O . ILE A 1 72 ? -20.412 -0.180 14.215 1.00 76.44 72 ILE A O 1
ATOM 588 N N . ASP A 1 73 ? -19.307 -2.079 14.642 1.00 77.25 73 ASP A N 1
ATOM 589 C CA . ASP A 1 73 ? -20.485 -2.947 14.523 1.00 77.25 73 ASP A CA 1
ATOM 590 C C . ASP A 1 73 ? -21.479 -2.705 15.671 1.00 77.25 73 ASP A C 1
ATOM 592 O O . ASP A 1 73 ? -22.686 -2.660 15.439 1.00 77.25 73 ASP A O 1
ATOM 596 N N . GLU A 1 74 ? -20.989 -2.459 16.891 1.00 78.50 74 GLU A N 1
ATOM 597 C CA . GLU A 1 74 ? -21.828 -2.083 18.039 1.00 78.50 74 GLU A CA 1
ATOM 598 C C . GLU A 1 74 ? -22.427 -0.671 17.899 1.00 78.50 74 GLU A C 1
ATOM 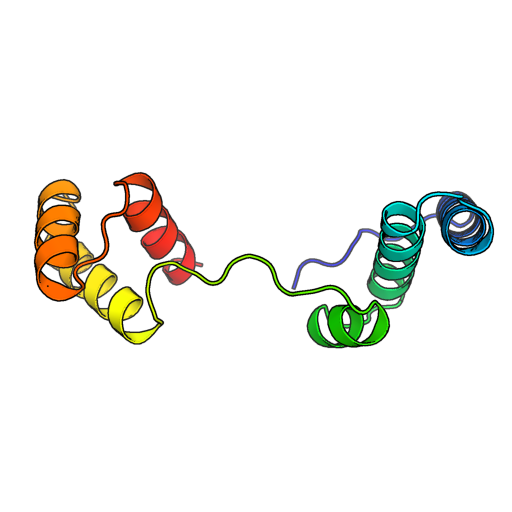600 O O . GLU A 1 74 ? -23.563 -0.431 18.309 1.00 78.50 74 GLU A O 1
ATOM 605 N N . GLN A 1 75 ? -21.675 0.280 17.330 1.00 73.12 75 GLN A N 1
ATOM 606 C CA . GLN A 1 75 ? -22.068 1.691 17.214 1.00 73.12 75 GLN A CA 1
ATOM 607 C C . GLN A 1 75 ? -21.748 2.277 15.823 1.00 73.12 75 GLN A C 1
ATOM 609 O O . GLN A 1 75 ? -20.870 3.136 15.674 1.00 73.12 75 GLN A O 1
ATOM 614 N N . PRO A 1 76 ? -22.501 1.895 14.773 1.00 68.75 76 PRO A N 1
ATOM 615 C CA . PRO A 1 76 ? -22.165 2.233 13.384 1.00 68.75 76 PRO A CA 1
ATOM 616 C C . PRO A 1 76 ? -22.262 3.727 13.048 1.00 68.75 76 PRO A C 1
ATOM 618 O O . PRO A 1 76 ? -21.683 4.179 12.059 1.00 68.75 76 PRO A O 1
ATOM 621 N N . GLN A 1 77 ? -22.983 4.510 13.854 1.00 69.06 77 GLN A N 1
ATOM 622 C CA . GLN A 1 77 ? -23.237 5.932 13.598 1.00 69.06 77 GLN A CA 1
ATOM 623 C C . GLN A 1 77 ? -22.249 6.881 14.309 1.00 69.06 77 GLN A C 1
ATOM 625 O O . GLN A 1 77 ? -22.220 8.070 13.997 1.00 69.06 77 GLN A O 1
ATOM 630 N N . GLN A 1 78 ? -21.402 6.379 15.217 1.00 79.81 78 GLN A N 1
ATOM 631 C CA . GLN A 1 78 ? -20.593 7.193 16.140 1.00 79.81 78 GLN A CA 1
ATOM 632 C C . GLN A 1 78 ? -19.074 7.013 15.941 1.00 79.81 78 GLN A C 1
ATOM 634 O O . GLN A 1 78 ? -18.311 6.712 16.855 1.00 79.81 78 GLN A O 1
ATOM 639 N N . LEU A 1 79 ? -18.585 7.256 14.718 1.00 80.19 79 LEU A N 1
ATOM 640 C CA . LEU A 1 79 ? -17.157 7.092 14.375 1.00 80.19 79 LEU A CA 1
ATOM 641 C C . LEU A 1 79 ? -16.200 7.997 15.177 1.00 80.19 79 LEU A C 1
ATOM 643 O O . LEU A 1 79 ? -15.020 7.672 15.310 1.00 80.19 79 LEU A O 1
ATOM 647 N N . ARG A 1 80 ? -16.687 9.136 15.685 1.00 85.44 80 ARG A N 1
ATOM 648 C CA . ARG A 1 80 ? -15.902 10.050 16.534 1.00 85.44 80 ARG A CA 1
ATOM 649 C C . ARG A 1 80 ? -15.648 9.451 17.910 1.00 85.44 80 ARG A C 1
ATOM 651 O O . ARG A 1 80 ? -14.522 9.512 18.389 1.00 85.44 80 ARG A O 1
ATOM 658 N N . ASP A 1 81 ? -16.656 8.824 18.500 1.00 85.00 81 ASP A N 1
ATOM 659 C CA . ASP A 1 81 ? -16.532 8.169 19.800 1.00 85.00 81 ASP A CA 1
ATOM 660 C C . ASP A 1 81 ? -15.569 6.983 19.722 1.00 85.00 81 ASP A C 1
ATOM 662 O O . ASP A 1 81 ? -14.687 6.841 20.570 1.00 85.00 81 ASP A O 1
ATOM 666 N N . VAL A 1 82 ? -15.640 6.209 18.633 1.00 82.56 82 VAL A N 1
ATOM 667 C CA . VAL A 1 82 ? -14.673 5.140 18.343 1.00 82.56 82 VAL A CA 1
ATOM 668 C C . VAL A 1 82 ? -13.250 5.693 18.229 1.00 82.56 82 VAL A C 1
ATOM 670 O O . VAL A 1 82 ? -12.333 5.119 18.809 1.00 82.56 82 VAL A O 1
ATOM 673 N N . GLN A 1 83 ? -13.044 6.816 17.533 1.00 85.50 83 GLN A N 1
ATOM 674 C CA . GLN A 1 83 ? -11.726 7.454 17.420 1.00 85.50 83 GLN A CA 1
ATOM 675 C C . GLN A 1 83 ? -11.177 7.873 18.793 1.00 85.50 83 GLN A C 1
ATOM 677 O O . GLN A 1 83 ? -10.037 7.546 19.112 1.00 85.50 83 GLN A O 1
ATOM 682 N N . ILE A 1 84 ? -11.989 8.551 19.612 1.00 86.62 84 ILE A N 1
ATOM 683 C CA . ILE A 1 84 ? -11.595 9.006 20.956 1.00 86.62 84 ILE A CA 1
ATOM 684 C C . ILE A 1 84 ? -11.248 7.810 21.843 1.00 86.62 84 ILE A C 1
ATOM 686 O O . ILE A 1 84 ? -10.228 7.811 22.533 1.00 86.62 84 ILE A O 1
ATOM 690 N N . ARG A 1 85 ? -12.092 6.774 21.833 1.00 86.12 85 ARG A N 1
ATOM 691 C CA . ARG A 1 85 ? -11.868 5.546 22.603 1.00 86.12 85 ARG A CA 1
ATOM 692 C C . ARG A 1 85 ? -10.566 4.870 22.196 1.00 86.12 85 ARG A C 1
ATOM 694 O O . ARG A 1 85 ? -9.815 4.393 23.042 1.00 86.12 85 ARG A O 1
ATOM 701 N N . LEU A 1 86 ? -10.280 4.870 20.904 1.00 83.50 86 LEU A N 1
ATOM 702 C CA . LEU A 1 86 ? -9.113 4.209 20.368 1.00 83.50 86 LEU A CA 1
ATOM 703 C C . LEU A 1 86 ? -7.814 4.977 20.619 1.00 83.50 86 LEU A C 1
ATOM 705 O O . LEU A 1 86 ? -6.788 4.362 20.903 1.00 83.50 86 LEU A O 1
ATOM 709 N N . GLU A 1 87 ? -7.859 6.305 20.583 1.00 88.19 87 GLU A N 1
ATOM 710 C CA . GLU A 1 87 ? -6.748 7.152 21.021 1.00 88.19 87 GLU A CA 1
ATOM 711 C C . GLU A 1 87 ? -6.446 6.937 22.510 1.00 88.19 87 GLU A C 1
ATOM 713 O O . GLU A 1 87 ? -5.281 6.805 22.878 1.00 88.19 87 GLU A O 1
ATOM 718 N N . LYS A 1 88 ? -7.481 6.787 23.351 1.00 87.94 88 LYS A N 1
ATOM 719 C CA . LYS A 1 88 ? -7.320 6.461 24.778 1.00 87.94 88 LYS A CA 1
ATOM 720 C C . LYS A 1 88 ? -6.683 5.090 25.022 1.00 87.94 88 LYS A C 1
ATOM 722 O O . LYS A 1 88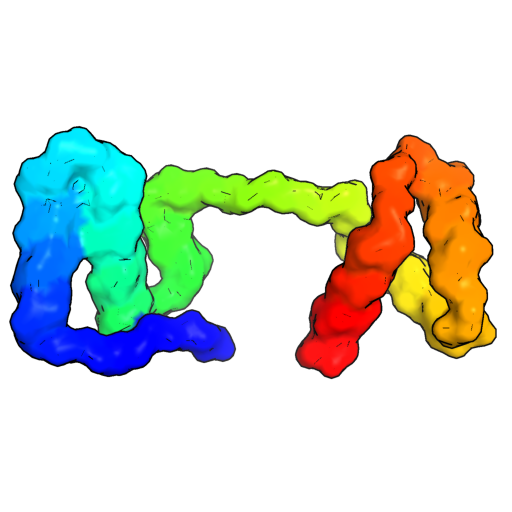 ? -5.828 4.986 25.892 1.00 87.94 88 LYS A O 1
ATOM 727 N N . GLU A 1 89 ? -7.087 4.048 24.294 1.00 85.31 89 GLU A N 1
ATOM 728 C CA . GLU A 1 89 ? -6.549 2.692 24.505 1.00 85.31 89 GLU A CA 1
ATOM 729 C C . GLU A 1 89 ? -5.155 2.486 23.902 1.00 85.31 89 GLU A C 1
ATOM 731 O O . GLU A 1 89 ? -4.331 1.783 24.481 1.00 85.31 89 GLU A O 1
ATOM 736 N N . THR A 1 90 ? -4.890 3.064 22.729 1.00 84.00 90 THR A N 1
ATOM 737 C CA . THR A 1 90 ? -3.646 2.807 21.982 1.00 84.00 90 THR A CA 1
ATOM 738 C C . THR A 1 90 ? -2.585 3.885 22.189 1.00 84.00 90 THR A C 1
ATOM 740 O O . THR A 1 90 ? -1.427 3.675 21.834 1.00 84.00 90 THR A O 1
ATOM 743 N N . GLY A 1 91 ? -2.967 5.060 22.705 1.00 85.50 91 GLY A N 1
ATOM 744 C CA . GLY A 1 91 ? -2.112 6.250 22.758 1.00 85.50 91 GLY A CA 1
ATOM 745 C C . GLY A 1 91 ? -1.769 6.826 21.378 1.00 85.50 91 GLY A C 1
ATOM 746 O O . GLY A 1 91 ? -0.936 7.724 21.270 1.00 85.50 91 GLY A O 1
ATOM 747 N N . LYS A 1 92 ? -2.373 6.303 20.301 1.00 85.81 92 LYS A N 1
ATOM 748 C CA . LYS A 1 92 ? -2.077 6.683 18.918 1.00 85.81 92 LYS A CA 1
ATOM 749 C C . LYS A 1 92 ? -3.184 7.575 18.378 1.00 85.81 92 LYS A C 1
ATOM 751 O O . LYS A 1 92 ? -4.302 7.120 18.124 1.00 85.81 92 LYS A O 1
ATOM 756 N N . SER A 1 93 ? -2.835 8.829 18.119 1.00 84.06 93 SER A N 1
ATOM 757 C CA . SER A 1 93 ? -3.729 9.762 17.443 1.00 84.06 93 SER A CA 1
ATOM 758 C C . SER A 1 93 ? -3.827 9.423 15.952 1.00 84.06 93 SER A C 1
ATOM 760 O O . SER A 1 93 ? -2.821 9.372 15.239 1.00 84.06 93 SER A O 1
ATOM 762 N N . ALA A 1 94 ? -5.039 9.187 15.453 1.00 82.12 94 ALA A N 1
ATOM 763 C CA . ALA A 1 94 ? -5.303 9.097 14.020 1.00 82.12 94 ALA A CA 1
ATOM 764 C C . ALA A 1 94 ? -6.612 9.794 13.671 1.00 82.12 94 ALA A C 1
ATOM 766 O O . ALA A 1 94 ? -7.477 9.971 14.520 1.00 82.12 94 ALA A O 1
ATOM 767 N N . SER A 1 95 ? -6.768 10.174 12.404 1.00 87.81 95 SER A N 1
ATOM 768 C CA . SER A 1 95 ? -7.971 10.850 11.921 1.00 87.81 95 SER A CA 1
ATOM 769 C C . SER A 1 95 ? -9.154 9.897 11.721 1.00 87.81 95 SER A C 1
ATOM 771 O O . SER A 1 95 ? -8.980 8.694 11.507 1.00 87.81 95 SER A O 1
ATOM 773 N N . LEU A 1 96 ? -10.367 10.461 11.657 1.00 85.69 96 LEU A N 1
ATOM 774 C CA . LEU A 1 96 ? -11.587 9.743 11.252 1.00 85.69 96 LEU A CA 1
ATOM 775 C C . LEU A 1 96 ? -11.423 8.984 9.928 1.00 85.69 96 LEU A C 1
ATOM 777 O O . LEU A 1 96 ? -11.981 7.904 9.746 1.00 85.69 96 LEU A O 1
ATOM 781 N N . GLU A 1 97 ? -10.640 9.526 8.997 1.00 86.75 97 GLU A N 1
ATOM 782 C CA . GLU A 1 97 ? -10.367 8.883 7.711 1.00 86.75 97 GLU A CA 1
ATOM 783 C C . GLU A 1 97 ? -9.554 7.593 7.881 1.00 86.75 97 GLU A C 1
ATOM 785 O O . GLU A 1 97 ? -9.770 6.631 7.148 1.00 86.75 97 GLU A O 1
ATOM 790 N N . THR A 1 98 ? -8.647 7.525 8.861 1.00 86.62 98 THR A N 1
ATOM 791 C CA . THR A 1 98 ? -7.921 6.288 9.191 1.00 86.62 98 THR A CA 1
ATOM 792 C C . THR A 1 98 ? -8.867 5.224 9.746 1.00 86.62 98 THR A C 1
ATOM 794 O O . THR A 1 98 ? -8.806 4.079 9.301 1.00 86.62 98 THR A O 1
ATOM 797 N N . VAL A 1 99 ? -9.802 5.605 10.622 1.00 83.06 99 VAL A N 1
ATOM 798 C CA . VAL A 1 99 ? -10.840 4.698 11.147 1.00 83.06 99 VAL A CA 1
ATOM 799 C C . VAL A 1 99 ? -11.712 4.152 10.008 1.00 83.06 99 VAL A C 1
ATOM 801 O O . VAL A 1 99 ? -11.886 2.941 9.873 1.00 83.06 99 VAL A O 1
ATOM 804 N N . LYS A 1 100 ? -12.170 5.020 9.096 1.00 85.06 100 LYS A N 1
ATOM 805 C CA . LYS A 1 100 ? -12.927 4.601 7.903 1.00 85.06 100 LYS A CA 1
ATOM 806 C C . LYS A 1 100 ? -12.124 3.703 6.956 1.00 85.06 100 LYS A C 1
ATOM 808 O O . LYS A 1 100 ? -12.700 2.824 6.317 1.00 85.06 100 LYS A O 1
ATOM 813 N N . ARG A 1 101 ? -10.808 3.912 6.814 1.00 84.50 101 ARG A N 1
ATOM 814 C CA . ARG A 1 101 ? -9.949 3.039 5.989 1.00 84.50 101 ARG A CA 1
ATOM 815 C C . ARG A 1 101 ? -9.875 1.620 6.554 1.00 84.50 101 ARG A C 1
ATOM 817 O O . ARG A 1 101 ? -9.889 0.687 5.758 1.00 84.50 101 ARG A O 1
ATOM 824 N N . ASN A 1 102 ? -9.849 1.456 7.878 1.00 79.81 102 ASN A N 1
ATOM 825 C CA . ASN A 1 102 ? -9.889 0.130 8.507 1.00 79.81 102 ASN A CA 1
ATOM 826 C C . ASN A 1 102 ? -11.202 -0.599 8.194 1.00 79.81 102 ASN A C 1
ATOM 828 O O . ASN A 1 102 ? -11.166 -1.748 7.769 1.00 79.81 102 ASN A O 1
ATOM 832 N N . LEU A 1 103 ? -12.344 0.099 8.255 1.00 77.75 103 LEU A N 1
ATOM 833 C CA . LEU A 1 103 ? -13.639 -0.473 7.855 1.00 77.75 103 LEU A CA 1
ATOM 834 C C . LEU A 1 103 ? -13.654 -0.972 6.408 1.00 77.75 103 LEU A C 1
ATOM 836 O O . LEU A 1 103 ? -14.167 -2.050 6.118 1.00 77.75 103 LEU A O 1
ATOM 840 N N . LYS A 1 104 ? -13.089 -0.186 5.484 1.00 78.06 104 LYS A N 1
ATOM 841 C CA . LYS A 1 104 ? -13.015 -0.571 4.068 1.00 78.06 104 LYS A CA 1
ATOM 842 C C . LYS A 1 104 ? -12.128 -1.788 3.835 1.00 78.06 104 LYS A C 1
ATOM 844 O O . LYS A 1 104 ? -12.371 -2.500 2.875 1.00 78.06 104 LYS A O 1
ATOM 849 N N . LYS A 1 105 ? -11.099 -2.007 4.656 1.00 71.50 105 LYS A N 1
ATOM 850 C CA . LYS A 1 105 ? -10.207 -3.164 4.504 1.00 71.50 105 LYS A CA 1
ATOM 851 C C . LYS A 1 105 ? -10.881 -4.489 4.855 1.00 71.50 105 LYS A C 1
ATOM 853 O O . LYS A 1 105 ? -10.484 -5.492 4.289 1.00 71.50 105 LYS A O 1
ATOM 858 N N . ILE A 1 106 ? -11.850 -4.479 5.769 1.00 64.75 106 ILE A N 1
ATOM 859 C CA . ILE A 1 106 ? -12.491 -5.700 6.286 1.00 64.75 106 ILE A CA 1
ATOM 860 C C . ILE A 1 106 ? -13.780 -6.042 5.535 1.00 64.75 106 ILE A C 1
ATOM 862 O O . ILE A 1 106 ? -14.117 -7.210 5.402 1.00 64.75 106 ILE A O 1
ATOM 866 N N . LYS A 1 107 ? -14.483 -5.043 4.983 1.00 58.88 107 LYS A N 1
ATOM 867 C CA . LYS A 1 107 ? -15.652 -5.269 4.108 1.00 58.88 107 LYS A CA 1
ATOM 868 C C . LYS A 1 107 ? -15.294 -5.750 2.687 1.00 58.88 107 LYS A C 1
ATOM 870 O O . LYS A 1 107 ? -16.190 -5.811 1.847 1.00 58.88 107 LYS A O 1
ATOM 875 N N . VAL A 1 108 ? -14.017 -6.007 2.396 1.00 45.75 108 VAL A N 1
ATOM 876 C CA . VAL A 1 108 ? -13.500 -6.429 1.079 1.00 45.75 108 VAL A CA 1
ATOM 877 C C . VAL A 1 108 ? -13.078 -7.885 1.125 1.00 45.75 108 VAL A C 1
ATOM 879 O O . VAL A 1 108 ? -12.412 -8.255 2.113 1.00 45.75 108 VAL A O 1
#

Radius of gyration: 19.98 Å; chains: 1; bounding box: 43×24×53 Å

Sequence (108 aa):
MKYVNHLKPAEIKTLTDGFRYSPSSRFRIRCHAILLSNKGYKIDKIADISDASPGRPPIYTEQEQEKVCKWIDEQPQQLRDVQIRLEKETGKSASLETVKRNLKKIKV

pLDDT: mean 85.0, std 8.89, range [45.75, 96.75]

Secondary structure (DSSP, 8-state):
--PPPPPPHHHHHHHHHHHHH-S-HHHHHHHHHHHHHHTT--HHHHHHHHT----PPPSS-HHHHHHHHHHHHH-TT-HHHHHHHHHHHH-----HHHHHHHHHHH--

Organism: Hahella chejuensis (strain KCTC 2396) (NCBI:txid349521)

Foldseek 3Di:
DDFDPQDDPVLLVVLVCQLPPPPDLVSNLVSQLNNVSNVPDDPVVSCVVSVPDDDDDQLDDPVLLVVLVVVCVVPVPCLVVSQVVSCVVPVGHDDSVSSVVSVVVVVD